Protein AF-A0A8T7F9X5-F1 (afdb_monomer)

Secondary structure (DSSP, 8-state):
-----PPPPPPPPP-PPPHHHHHHHHHHHHHHH-GGG-SHHHHHHHHHHHHHHHHHHHHHHHHHHHHHT--

Foldseek 3Di:
DDPPDDPPDDQDQDDFDDLVVLLVVLCVVLVVVHPVCNPPCNSVVNSVVVSVVRVVVNVVSSVVSVVVVVD

Nearest PDB structures (foldseek):
  5nfd-assembly2_B  TM=4.754E-01  e=9.517E+00  Homo sapiens
  2lm4-assembly1_A  TM=3.195E-01  e=9.517E+00  Saccharomyces cerevisiae S288C

Solvent-accessible surface area (backbone atoms only — not comparable to full-atom values): 4251 Å² total; per-residue (Å²): 138,82,89,80,73,76,75,81,83,75,78,66,79,64,72,60,78,58,68,66,58,43,47,52,48,29,46,53,53,24,57,74,76,31,78,88,38,59,43,65,69,54,32,54,50,48,21,55,51,50,55,53,52,40,50,52,50,26,57,50,54,37,53,52,40,61,57,64,77,76,111

Sequence (71 aa):
MCDENPPPARPVLYSPPAPEAVDAFARQVCQRLGTDYMEREIVDGFSAFIKVVAEIQVKHLNKQGENSEAS

pLDDT: mean 87.64, std 15.87, range [45.62, 98.44]

Radius of gyration: 19.35 Å; Cα contacts (8 Å, |Δi|>4): 43; chains: 1; bounding box: 59×21×43 Å

Mean predicted aligned error: 7.83 Å

Structure (mmCIF, N/CA/C/O backbone):
data_AF-A0A8T7F9X5-F1
#
_entry.id   AF-A0A8T7F9X5-F1
#
loop_
_atom_site.group_PDB
_atom_site.id
_atom_site.type_symbol
_atom_site.label_atom_id
_atom_site.label_alt_id
_atom_site.label_comp_id
_atom_site.label_asym_id
_atom_site.label_entity_id
_atom_site.label_seq_id
_atom_site.pdbx_PDB_ins_code
_atom_site.Cartn_x
_atom_site.Cartn_y
_atom_site.Cartn_z
_atom_site.occupancy
_atom_site.B_iso_or_equiv
_atom_site.auth_seq_id
_atom_site.auth_comp_id
_atom_site.auth_asym_id
_atom_site.auth_atom_id
_atom_site.pdbx_PDB_model_num
ATOM 1 N N . MET A 1 1 ? -47.945 -7.294 25.151 1.00 48.06 1 MET A N 1
ATOM 2 C CA . MET A 1 1 ? -46.896 -6.269 25.299 1.00 48.06 1 MET A CA 1
ATOM 3 C C . MET A 1 1 ? -45.598 -6.942 24.903 1.00 48.06 1 MET A C 1
ATOM 5 O O . MET A 1 1 ? -45.093 -7.742 25.676 1.00 48.06 1 MET A O 1
ATOM 9 N N . CYS A 1 2 ? -45.164 -6.750 23.660 1.00 50.66 2 CYS A N 1
ATOM 10 C CA . CYS A 1 2 ? -43.859 -7.206 23.194 1.00 50.66 2 CYS A CA 1
ATOM 11 C C . CYS A 1 2 ? -42.966 -5.971 23.240 1.00 50.66 2 CYS A C 1
ATOM 13 O O . CYS A 1 2 ? -43.161 -5.046 22.456 1.00 50.66 2 CYS A O 1
ATOM 15 N N . ASP A 1 3 ? -42.092 -5.923 24.238 1.00 53.44 3 ASP A N 1
ATOM 16 C CA . ASP A 1 3 ? -41.010 -4.950 24.308 1.00 53.44 3 ASP A CA 1
ATOM 17 C C . ASP A 1 3 ? -39.972 -5.394 23.268 1.00 53.44 3 ASP A C 1
ATOM 19 O O . ASP A 1 3 ? -39.119 -6.236 23.535 1.00 53.44 3 ASP A O 1
ATOM 23 N N . GLU A 1 4 ? -40.161 -4.967 22.020 1.00 61.66 4 GLU A N 1
ATOM 24 C CA . GLU A 1 4 ? -39.248 -5.264 20.915 1.00 61.66 4 GLU A CA 1
ATOM 25 C C . GLU A 1 4 ? -38.365 -4.037 20.684 1.00 61.66 4 GLU A C 1
ATOM 27 O O . GLU A 1 4 ? -38.503 -3.314 19.702 1.00 61.66 4 GLU A O 1
ATOM 32 N N . ASN A 1 5 ? -37.474 -3.763 21.638 1.00 67.12 5 ASN A N 1
ATOM 33 C CA . ASN A 1 5 ? -36.306 -2.944 21.346 1.00 67.12 5 ASN A CA 1
ATOM 34 C C . ASN A 1 5 ? -35.224 -3.865 20.764 1.00 67.12 5 ASN A C 1
ATOM 36 O O . ASN A 1 5 ? -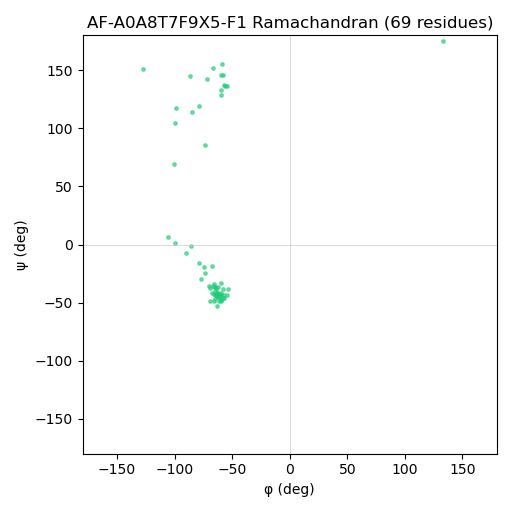34.752 -4.760 21.476 1.00 67.12 5 ASN A O 1
ATOM 40 N N . PRO A 1 6 ? -34.831 -3.703 19.487 1.00 69.00 6 PRO A N 1
ATOM 41 C CA . PRO A 1 6 ? -33.715 -4.459 18.942 1.00 69.00 6 PRO A CA 1
ATOM 42 C C . PRO A 1 6 ? -32.444 -4.147 19.749 1.00 69.00 6 PRO A C 1
ATOM 44 O O . PRO A 1 6 ? -32.278 -3.021 20.229 1.00 69.00 6 PRO A O 1
ATOM 47 N N . PRO A 1 7 ? -31.539 -5.126 19.929 1.00 69.25 7 PRO A N 1
ATOM 48 C CA . PRO A 1 7 ? -30.298 -4.893 20.653 1.00 69.25 7 PRO A CA 1
ATOM 49 C C . PRO A 1 7 ? -29.503 -3.759 19.986 1.00 69.25 7 PRO A C 1
ATOM 51 O O . PRO A 1 7 ? -29.538 -3.642 18.756 1.00 69.25 7 PRO A O 1
ATOM 54 N N . PRO A 1 8 ? -28.775 -2.940 20.769 1.00 65.75 8 PRO A N 1
ATOM 55 C CA . PRO A 1 8 ? -27.985 -1.843 20.224 1.00 65.75 8 PRO A CA 1
ATOM 56 C C . PRO A 1 8 ? -27.019 -2.364 19.154 1.00 65.75 8 PRO A C 1
ATOM 58 O O . PRO A 1 8 ? -26.401 -3.425 19.310 1.00 65.75 8 PRO A O 1
ATOM 61 N N . ALA A 1 9 ? -26.935 -1.632 18.041 1.00 72.69 9 ALA A N 1
ATOM 62 C CA . ALA A 1 9 ? -26.042 -1.963 16.941 1.00 72.69 9 ALA A CA 1
ATOM 63 C C . ALA A 1 9 ? -24.599 -1.979 17.455 1.00 72.69 9 ALA A C 1
ATOM 65 O O . ALA A 1 9 ? -24.161 -1.040 18.108 1.00 72.69 9 ALA A O 1
ATOM 66 N N . ARG A 1 10 ? -23.866 -3.063 17.189 1.00 77.69 10 ARG A N 1
ATOM 67 C CA . ARG A 1 10 ? -22.474 -3.175 17.637 1.00 77.69 10 ARG A CA 1
ATOM 68 C C . ARG A 1 10 ? -21.582 -2.244 16.809 1.00 77.69 10 ARG A C 1
ATOM 70 O O . ARG A 1 10 ? -21.778 -2.190 15.590 1.00 77.69 10 ARG A O 1
ATOM 77 N N . PRO A 1 11 ? -20.572 -1.599 17.416 1.00 78.25 11 PRO A N 1
ATOM 78 C CA . PRO A 1 11 ? -19.625 -0.776 16.678 1.00 78.25 11 PRO A CA 1
ATOM 79 C C . PRO A 1 11 ? -18.895 -1.607 15.618 1.00 78.25 11 PRO A C 1
ATOM 81 O O . PRO A 1 11 ? -18.415 -2.715 15.881 1.00 78.25 11 PRO A O 1
ATOM 84 N N . VAL A 1 12 ? -18.821 -1.069 14.399 1.00 88.25 12 VAL A N 1
ATOM 85 C CA . VAL A 1 12 ? -18.070 -1.678 13.296 1.00 88.25 12 VAL A CA 1
ATOM 86 C C . VAL A 1 12 ? -16.590 -1.363 13.488 1.00 88.25 12 VAL A C 1
ATOM 88 O O . VAL A 1 12 ? -16.198 -0.198 13.469 1.00 88.25 12 VAL A O 1
ATOM 91 N N . LEU A 1 13 ? -15.770 -2.405 13.641 1.00 92.19 13 LEU A N 1
ATOM 92 C CA . LEU A 1 13 ? -14.317 -2.283 13.710 1.00 92.19 13 LEU A CA 1
ATOM 93 C C . LEU A 1 13 ? -13.699 -2.600 12.347 1.00 92.19 13 LEU A C 1
ATOM 95 O O . LEU A 1 13 ? -13.787 -3.722 11.850 1.00 92.19 13 LEU A O 1
ATOM 99 N N . TYR A 1 14 ? -13.037 -1.609 11.769 1.00 94.50 14 TYR A N 1
ATOM 100 C CA . TYR A 1 14 ? -12.255 -1.740 10.550 1.00 94.50 14 TYR A CA 1
ATOM 101 C C . TYR A 1 14 ? -10.830 -2.185 10.878 1.00 94.50 14 TYR A C 1
ATOM 103 O O . TYR A 1 14 ? -10.241 -1.782 11.887 1.00 94.50 14 TYR A O 1
ATOM 111 N N . SER A 1 15 ? -10.258 -2.996 9.994 1.00 96.06 15 SER A N 1
ATOM 112 C CA . SER A 1 15 ? -8.869 -3.447 10.037 1.00 96.06 15 SER A CA 1
ATOM 113 C C . SER A 1 15 ? -8.189 -3.165 8.695 1.00 96.06 15 SER A C 1
ATOM 115 O O . SER A 1 15 ? -8.865 -3.108 7.661 1.00 96.06 15 SER A O 1
ATOM 117 N N . PRO A 1 16 ? -6.864 -2.932 8.682 1.00 95.50 16 PRO A N 1
ATOM 118 C CA . PRO A 1 16 ? -6.155 -2.713 7.431 1.00 95.50 16 PRO A CA 1
ATOM 119 C C . PRO A 1 16 ? -6.152 -3.998 6.588 1.00 95.50 16 PRO A C 1
ATOM 121 O O . PRO A 1 16 ? -6.187 -5.098 7.148 1.00 95.50 16 PRO A O 1
ATOM 124 N N . PRO A 1 17 ? -6.081 -3.886 5.249 1.00 96.12 17 PRO A N 1
ATOM 125 C CA . PRO A 1 17 ? -5.896 -5.045 4.386 1.00 96.12 17 PRO A CA 1
ATOM 126 C C . PRO A 1 17 ? -4.599 -5.791 4.713 1.00 96.12 17 PRO A C 1
ATOM 128 O O . PRO A 1 17 ? -3.630 -5.196 5.190 1.00 96.12 17 PRO A O 1
ATOM 131 N N . ALA A 1 18 ? -4.561 -7.086 4.392 1.00 97.31 18 ALA A N 1
ATOM 132 C CA . ALA A 1 18 ? -3.343 -7.881 4.502 1.00 97.31 18 ALA A CA 1
ATOM 133 C C . ALA A 1 18 ? -2.201 -7.246 3.674 1.00 97.31 18 ALA A C 1
ATOM 135 O O . ALA A 1 18 ? -2.451 -6.834 2.533 1.00 97.31 18 ALA A O 1
ATOM 136 N N . PRO A 1 19 ? -0.962 -7.167 4.196 1.00 95.94 19 PRO A N 1
ATOM 137 C CA . PRO A 1 19 ? 0.159 -6.543 3.492 1.00 95.94 19 PRO A CA 1
ATOM 138 C C . PRO A 1 19 ? 0.381 -7.103 2.084 1.00 95.94 19 PRO A C 1
ATOM 140 O O . PRO A 1 19 ? 0.620 -6.336 1.155 1.00 95.94 19 PRO A O 1
ATOM 143 N N . GLU A 1 20 ? 0.213 -8.414 1.911 1.00 97.62 20 GLU A N 1
ATOM 144 C CA . GLU A 1 20 ? 0.385 -9.124 0.643 1.00 97.62 20 GLU A CA 1
ATOM 145 C C . GLU A 1 20 ? -0.667 -8.703 -0.389 1.00 97.62 20 GLU A C 1
ATOM 147 O O . GLU A 1 20 ? -0.382 -8.623 -1.585 1.00 97.62 20 GLU A O 1
ATOM 152 N N . ALA A 1 21 ? -1.886 -8.394 0.066 1.00 97.75 21 ALA A N 1
ATOM 153 C CA . ALA A 1 21 ? -2.940 -7.874 -0.797 1.00 97.75 21 ALA A CA 1
ATOM 154 C C . ALA A 1 21 ? -2.606 -6.454 -1.276 1.00 97.75 21 ALA A C 1
ATOM 156 O O . ALA A 1 21 ? -2.855 -6.124 -2.436 1.00 97.75 21 ALA A O 1
ATOM 157 N N . VAL A 1 22 ? -1.994 -5.633 -0.415 1.00 97.94 22 VAL A N 1
ATOM 158 C CA . VAL A 1 22 ? -1.515 -4.295 -0.789 1.00 97.94 22 VAL A CA 1
ATOM 159 C C . VAL A 1 22 ? -0.345 -4.381 -1.770 1.00 97.94 22 VAL A C 1
ATOM 161 O O . VAL A 1 22 ? -0.334 -3.657 -2.762 1.00 97.94 22 VAL A O 1
ATOM 164 N N . ASP A 1 23 ? 0.591 -5.308 -1.557 1.00 97.75 23 ASP A N 1
ATOM 165 C CA . ASP A 1 23 ? 1.716 -5.547 -2.468 1.00 97.75 23 ASP A CA 1
ATOM 166 C C . ASP A 1 23 ? 1.235 -6.001 -3.857 1.00 97.75 23 ASP A C 1
ATOM 168 O O . ASP A 1 23 ? 1.689 -5.494 -4.889 1.00 97.75 23 ASP A O 1
ATOM 172 N N . ALA A 1 24 ? 0.269 -6.923 -3.899 1.00 98.00 24 ALA A N 1
ATOM 173 C CA . ALA A 1 24 ? -0.350 -7.370 -5.142 1.00 98.00 24 ALA A CA 1
ATOM 174 C C . ALA A 1 24 ? -1.088 -6.227 -5.855 1.00 98.00 24 ALA A C 1
ATOM 176 O O . ALA A 1 24 ? -0.947 -6.065 -7.069 1.00 98.00 24 ALA A O 1
ATOM 177 N N . PHE A 1 25 ? -1.834 -5.411 -5.107 1.00 97.94 25 PHE A N 1
ATOM 178 C CA . PHE A 1 25 ? -2.518 -4.235 -5.638 1.00 97.94 25 PHE A CA 1
ATOM 179 C C . PHE A 1 25 ? -1.532 -3.221 -6.227 1.00 97.94 25 PHE A C 1
ATOM 181 O O . PHE A 1 2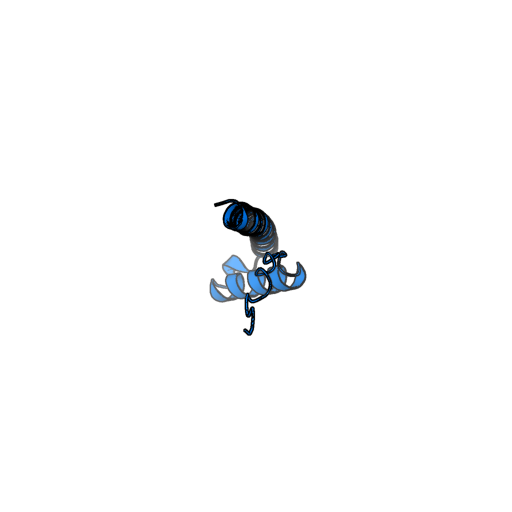5 ? -1.703 -2.793 -7.368 1.00 97.94 25 PHE A O 1
ATOM 188 N N . ALA A 1 26 ? -0.468 -2.884 -5.495 1.00 98.06 26 ALA A N 1
ATOM 189 C CA . ALA A 1 26 ? 0.555 -1.949 -5.948 1.00 98.06 26 ALA A CA 1
ATOM 190 C C . ALA A 1 26 ? 1.181 -2.407 -7.270 1.00 98.06 26 ALA A C 1
ATOM 192 O O . ALA A 1 26 ? 1.243 -1.641 -8.233 1.00 98.06 26 ALA A O 1
ATOM 193 N N . ARG A 1 27 ? 1.541 -3.693 -7.364 1.00 97.88 27 ARG A N 1
ATOM 194 C CA . ARG A 1 27 ? 2.060 -4.289 -8.599 1.00 97.88 27 ARG A CA 1
ATOM 195 C C . ARG A 1 27 ? 1.058 -4.201 -9.751 1.00 97.88 27 ARG A C 1
ATOM 197 O O . ARG A 1 27 ? 1.452 -3.842 -10.856 1.00 97.88 27 ARG A O 1
ATOM 204 N N . GLN A 1 28 ? -0.220 -4.497 -9.520 1.00 98.12 28 GLN A N 1
ATOM 205 C CA . GLN A 1 28 ? -1.248 -4.407 -10.565 1.00 98.12 28 GLN A CA 1
ATOM 206 C C . GLN A 1 28 ? -1.435 -2.974 -11.075 1.00 98.12 28 GLN A C 1
ATOM 208 O O . GLN A 1 28 ? -1.573 -2.767 -12.279 1.00 98.12 28 GLN A O 1
ATOM 213 N N . VAL A 1 29 ? -1.426 -1.979 -10.184 1.00 97.88 29 VAL A N 1
ATOM 214 C CA . VAL A 1 29 ? -1.527 -0.564 -10.573 1.00 97.88 29 VAL A CA 1
ATOM 215 C C . VAL A 1 29 ? -0.326 -0.164 -11.416 1.00 97.88 29 VAL A C 1
ATOM 217 O O . VAL A 1 29 ? -0.504 0.307 -12.537 1.00 97.88 29 VAL A O 1
ATOM 220 N N . CYS A 1 30 ? 0.885 -0.414 -10.923 1.00 97.94 30 CYS A N 1
ATOM 221 C CA . CYS A 1 30 ? 2.109 -0.099 -11.647 1.00 97.94 30 CYS A CA 1
ATOM 222 C C . CYS A 1 30 ? 2.147 -0.797 -13.021 1.00 97.94 30 CYS A C 1
ATOM 224 O O . CYS A 1 30 ? 2.536 -0.184 -14.010 1.00 97.94 30 CYS A O 1
ATOM 226 N N . GLN A 1 31 ? 1.658 -2.039 -13.124 1.00 97.56 31 GLN A N 1
ATOM 227 C CA . GLN A 1 31 ? 1.609 -2.776 -14.390 1.00 97.56 31 GLN A CA 1
ATOM 228 C C . GLN A 1 31 ? 0.675 -2.101 -15.400 1.00 97.56 31 GLN A C 1
ATOM 230 O O . GLN A 1 31 ? 0.962 -2.075 -16.594 1.00 97.56 31 GLN A O 1
ATOM 235 N N . ARG A 1 32 ? -0.445 -1.545 -14.925 1.00 97.94 32 ARG A N 1
ATOM 236 C CA . ARG A 1 32 ? -1.407 -0.815 -15.762 1.00 97.94 32 ARG A CA 1
ATOM 237 C C . ARG A 1 32 ? -0.902 0.560 -16.192 1.00 97.94 32 ARG A C 1
ATOM 239 O O . ARG A 1 32 ? -1.379 1.062 -17.205 1.00 97.94 32 ARG A O 1
ATOM 246 N N . LEU A 1 33 ? 0.016 1.161 -15.437 1.00 96.81 33 LEU A N 1
ATOM 247 C CA . LEU A 1 33 ? 0.629 2.448 -15.776 1.00 96.81 33 LEU A CA 1
ATOM 248 C C . LEU A 1 33 ? 1.704 2.311 -16.861 1.00 96.81 33 LEU A C 1
ATOM 250 O O . LEU A 1 33 ? 1.885 3.233 -17.650 1.00 96.81 33 LEU A O 1
ATOM 254 N N . GLY A 1 34 ? 2.375 1.161 -16.934 1.00 95.50 34 GLY A N 1
ATOM 255 C CA . GLY A 1 34 ? 3.337 0.844 -17.986 1.00 95.50 34 GLY A CA 1
ATOM 256 C C . GLY A 1 34 ? 4.639 0.262 -17.447 1.00 95.50 34 GLY A C 1
ATOM 257 O O . GLY A 1 34 ? 4.858 0.178 -16.239 1.00 95.50 34 GLY A O 1
ATOM 258 N N . THR A 1 35 ? 5.519 -0.144 -18.362 1.00 92.88 35 THR A N 1
ATOM 259 C CA . THR A 1 35 ? 6.811 -0.770 -18.034 1.00 92.88 35 THR A CA 1
ATOM 260 C C . THR A 1 35 ? 7.709 0.127 -17.192 1.00 92.88 35 THR A C 1
ATOM 262 O O . THR A 1 35 ? 8.401 -0.375 -16.313 1.00 92.88 35 THR A O 1
ATOM 265 N N . ASP A 1 36 ? 7.629 1.440 -17.397 1.00 96.25 36 ASP A N 1
ATOM 266 C CA . ASP A 1 36 ? 8.453 2.434 -16.700 1.00 96.25 36 ASP A CA 1
ATOM 267 C C . ASP A 1 36 ? 8.116 2.522 -15.201 1.00 96.25 36 ASP A C 1
ATOM 269 O O . ASP A 1 36 ? 8.915 2.986 -14.399 1.00 96.25 36 ASP A O 1
ATOM 273 N N . TYR A 1 37 ? 6.945 2.024 -14.793 1.00 96.88 37 TYR A N 1
ATOM 274 C CA . TYR A 1 37 ? 6.506 1.991 -13.395 1.00 96.88 37 TYR A CA 1
ATOM 275 C C . TYR A 1 37 ? 6.717 0.621 -12.740 1.00 96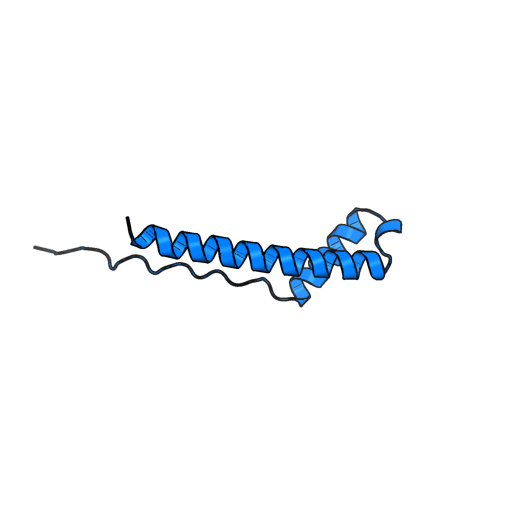.88 37 TYR A C 1
ATOM 277 O O . TYR A 1 37 ? 6.360 0.435 -11.577 1.00 96.88 37 TYR A O 1
ATOM 285 N N . MET A 1 38 ? 7.274 -0.353 -13.469 1.00 97.56 38 MET A N 1
ATOM 286 C CA . MET A 1 38 ? 7.545 -1.704 -12.961 1.00 97.56 38 MET A CA 1
ATOM 287 C C . MET A 1 38 ? 8.889 -1.832 -12.246 1.00 97.56 38 MET A C 1
ATOM 289 O O . MET A 1 38 ? 9.210 -2.915 -11.746 1.00 97.56 38 MET A O 1
ATOM 293 N N . GLU A 1 39 ? 9.667 -0.753 -12.173 1.00 97.81 39 GLU A N 1
ATOM 294 C CA . GLU A 1 39 ? 10.889 -0.727 -11.384 1.00 97.81 39 GLU A CA 1
ATOM 295 C C . GLU A 1 39 ? 10.589 -1.074 -9.925 1.00 97.81 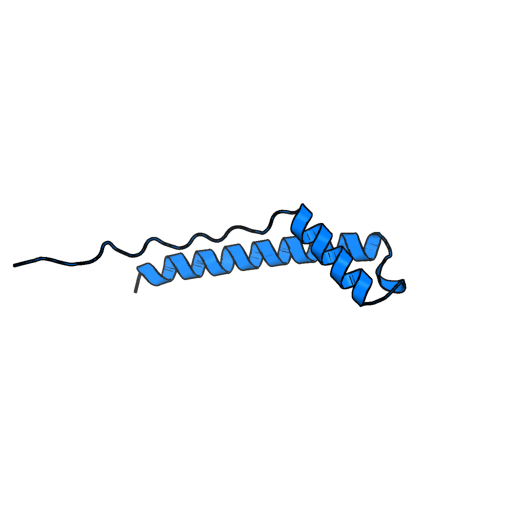39 GLU A C 1
ATOM 297 O O . GLU A 1 39 ? 9.608 -0.613 -9.333 1.00 97.81 39 GLU A O 1
ATOM 302 N N . ARG A 1 40 ? 11.450 -1.908 -9.338 1.00 96.75 40 ARG A N 1
ATOM 303 C CA . ARG A 1 40 ? 11.248 -2.431 -7.985 1.00 96.75 40 ARG A CA 1
ATOM 304 C C . ARG A 1 40 ? 11.048 -1.312 -6.966 1.00 96.75 40 ARG A C 1
ATOM 306 O O . ARG A 1 40 ? 10.148 -1.405 -6.145 1.00 96.75 40 ARG A O 1
ATOM 313 N N . GLU A 1 41 ? 11.854 -0.259 -7.047 1.00 97.94 41 GLU A N 1
ATOM 314 C CA . GLU A 1 41 ? 11.788 0.877 -6.124 1.00 97.94 41 GLU A CA 1
ATOM 315 C C . GLU A 1 41 ? 10.444 1.613 -6.207 1.00 97.94 41 GLU A C 1
ATOM 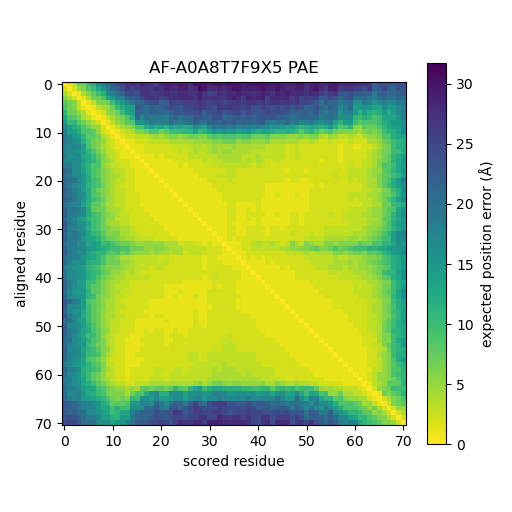317 O O . GLU A 1 41 ? 9.900 2.018 -5.180 1.00 97.94 41 GLU A O 1
ATOM 322 N N . ILE A 1 42 ? 9.864 1.716 -7.407 1.00 97.75 42 ILE A N 1
ATOM 323 C CA . ILE A 1 42 ? 8.557 2.344 -7.626 1.00 97.75 42 ILE A CA 1
ATOM 324 C C . ILE A 1 42 ? 7.449 1.481 -7.021 1.00 97.75 42 ILE A C 1
ATOM 326 O O . ILE A 1 42 ? 6.608 1.991 -6.281 1.00 97.75 42 ILE A O 1
ATOM 330 N N . VAL A 1 43 ? 7.451 0.176 -7.305 1.00 97.94 43 VAL A N 1
ATOM 331 C CA . VAL A 1 43 ? 6.429 -0.752 -6.792 1.00 97.94 43 VAL A CA 1
ATOM 332 C C . VAL A 1 43 ? 6.505 -0.862 -5.268 1.00 97.94 43 VAL A C 1
ATOM 334 O O . VAL A 1 43 ? 5.477 -0.754 -4.596 1.00 97.94 43 VAL A O 1
ATOM 337 N N . ASP A 1 44 ? 7.710 -1.035 -4.721 1.00 97.94 44 ASP A N 1
ATOM 338 C CA . ASP A 1 44 ? 7.944 -1.163 -3.281 1.00 97.94 44 ASP A CA 1
ATOM 339 C C . ASP A 1 44 ? 7.576 0.151 -2.562 1.00 97.94 44 ASP A C 1
ATOM 341 O O . ASP A 1 44 ? 6.879 0.131 -1.544 1.00 97.94 44 ASP A O 1
ATOM 345 N N . GLY A 1 45 ? 7.961 1.303 -3.127 1.00 98.25 45 GLY A N 1
ATOM 346 C CA . GLY A 1 45 ? 7.613 2.624 -2.602 1.00 98.25 45 GLY A CA 1
ATOM 347 C C . GLY A 1 45 ? 6.109 2.903 -2.635 1.00 98.25 45 GLY A C 1
ATOM 348 O O . GLY A 1 45 ? 5.541 3.373 -1.647 1.00 98.25 45 GLY A O 1
ATOM 349 N N . PHE A 1 46 ? 5.436 2.558 -3.736 1.00 98.19 46 PHE A N 1
ATOM 350 C CA . PHE A 1 46 ? 3.988 2.712 -3.851 1.00 98.19 46 PHE A CA 1
ATOM 351 C C . PHE A 1 46 ? 3.241 1.792 -2.882 1.00 98.19 46 PHE A C 1
ATOM 353 O O . PHE A 1 46 ? 2.317 2.239 -2.202 1.00 98.19 46 PHE A O 1
ATOM 360 N N . SER A 1 47 ? 3.670 0.535 -2.744 1.00 98.38 47 SER A N 1
ATOM 361 C CA . SER A 1 47 ? 3.090 -0.378 -1.757 1.00 98.38 47 SER A CA 1
ATOM 362 C C . SER A 1 47 ? 3.240 0.156 -0.330 1.00 98.38 47 SER A C 1
ATOM 364 O O . SER A 1 47 ? 2.258 0.226 0.413 1.00 98.38 47 SER A O 1
ATOM 366 N N . ALA A 1 48 ? 4.445 0.598 0.046 1.00 98.44 48 ALA A N 1
ATOM 367 C CA . ALA A 1 48 ? 4.702 1.178 1.361 1.00 98.44 48 ALA A CA 1
ATOM 368 C C . ALA A 1 48 ? 3.800 2.392 1.634 1.00 98.44 48 ALA A C 1
ATOM 370 O O . ALA A 1 48 ? 3.208 2.498 2.709 1.00 98.44 48 ALA A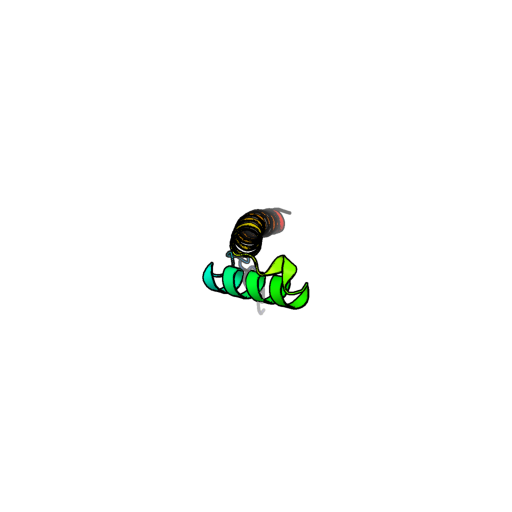 O 1
ATOM 371 N N . PHE A 1 49 ? 3.629 3.268 0.641 1.00 98.38 49 PHE A N 1
ATOM 372 C CA . PHE A 1 49 ? 2.722 4.406 0.737 1.00 98.38 49 PHE A CA 1
ATOM 373 C C . PHE A 1 49 ? 1.267 3.974 0.982 1.00 98.38 49 PHE A C 1
ATOM 375 O O . PHE A 1 49 ? 0.619 4.483 1.898 1.00 98.38 49 PHE A O 1
ATOM 382 N N . ILE A 1 50 ? 0.754 3.001 0.223 1.00 98.31 50 ILE A N 1
ATOM 383 C CA . ILE A 1 50 ? -0.631 2.528 0.372 1.00 98.31 50 ILE A CA 1
ATOM 384 C C . ILE A 1 50 ? -0.858 1.858 1.732 1.00 98.31 50 ILE A C 1
ATOM 386 O O . ILE A 1 50 ? -1.917 2.060 2.327 1.00 98.31 50 ILE A O 1
ATOM 390 N N . LYS A 1 51 ? 0.128 1.127 2.267 1.00 98.06 51 LYS A N 1
ATOM 391 C CA . LYS A 1 51 ? 0.056 0.547 3.622 1.00 98.06 51 LYS A CA 1
ATOM 392 C C . LYS A 1 51 ? -0.166 1.638 4.677 1.00 98.06 51 LYS A C 1
ATOM 394 O O . LYS A 1 51 ? -1.084 1.524 5.487 1.00 98.06 51 LYS A O 1
ATOM 399 N N . VAL A 1 52 ? 0.586 2.739 4.606 1.00 98.19 52 VAL A N 1
ATOM 400 C CA . VAL A 1 52 ? 0.417 3.889 5.515 1.00 98.19 52 VAL A CA 1
ATOM 401 C C . VAL A 1 52 ? -0.961 4.538 5.352 1.00 98.19 52 VAL A C 1
ATOM 403 O O . VAL A 1 52 ? -1.635 4.820 6.343 1.00 98.19 52 VAL A O 1
ATOM 406 N N . VAL A 1 53 ? -1.417 4.747 4.113 1.00 98.06 53 VAL A N 1
ATOM 407 C CA . VAL A 1 53 ? -2.751 5.313 3.848 1.00 98.06 53 VAL A CA 1
ATOM 408 C C . VAL A 1 53 ? -3.853 4.423 4.427 1.00 98.06 53 VAL A C 1
ATOM 410 O O . VAL A 1 53 ? -4.776 4.938 5.059 1.00 98.06 53 VAL A O 1
ATOM 413 N N . ALA A 1 54 ? -3.751 3.102 4.265 1.00 97.75 54 ALA A N 1
ATOM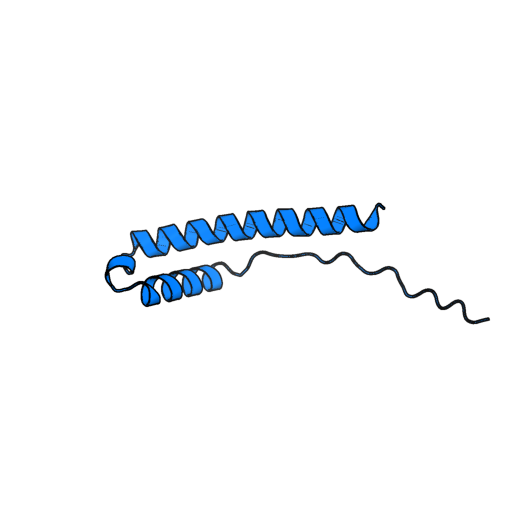 414 C CA . ALA A 1 54 ? -4.721 2.155 4.804 1.00 97.75 54 ALA A CA 1
ATOM 415 C C . ALA A 1 54 ? -4.803 2.228 6.337 1.00 97.75 54 ALA A C 1
ATOM 417 O O . ALA A 1 54 ? -5.902 2.269 6.889 1.00 97.75 54 ALA A O 1
ATOM 418 N N . GLU A 1 55 ? -3.667 2.325 7.032 1.00 97.44 55 GLU A N 1
ATOM 419 C CA . GLU A 1 55 ? -3.653 2.500 8.488 1.00 97.44 55 GLU A CA 1
ATOM 420 C C . GLU A 1 55 ? -4.322 3.804 8.937 1.00 97.44 55 GLU A C 1
ATOM 422 O O . GLU A 1 55 ? -5.076 3.815 9.914 1.00 97.44 55 GLU A O 1
ATOM 427 N N . ILE A 1 56 ? -4.057 4.911 8.235 1.00 97.12 56 ILE A N 1
ATOM 428 C CA . ILE A 1 56 ? -4.675 6.211 8.531 1.00 97.12 56 ILE A CA 1
ATOM 429 C C . ILE A 1 56 ? -6.195 6.123 8.356 1.00 97.12 56 ILE A C 1
ATOM 431 O O . ILE A 1 56 ? -6.938 6.575 9.230 1.00 97.12 56 ILE A O 1
ATOM 435 N N . GLN A 1 57 ? -6.658 5.511 7.264 1.00 96.75 57 GLN A N 1
ATOM 436 C CA . GLN A 1 57 ? -8.085 5.346 6.982 1.00 96.75 57 GLN A CA 1
ATOM 437 C C . GLN A 1 57 ? -8.779 4.481 8.034 1.00 96.75 57 GLN A C 1
ATOM 439 O O . GLN A 1 57 ? -9.825 4.865 8.547 1.00 96.75 57 GLN A O 1
ATOM 444 N N . VAL A 1 58 ? -8.171 3.365 8.435 1.00 96.06 58 VAL A N 1
ATOM 445 C CA . VAL A 1 58 ? -8.715 2.502 9.493 1.00 96.06 58 VAL A CA 1
ATOM 446 C C . VAL A 1 58 ? -8.847 3.256 10.815 1.00 96.06 58 VAL A C 1
ATOM 448 O O . VAL A 1 58 ? -9.900 3.206 11.447 1.00 96.06 58 VAL A O 1
ATOM 451 N N . LYS A 1 59 ? -7.817 4.012 11.218 1.00 94.94 59 LYS A N 1
ATOM 452 C CA . LYS A 1 59 ? -7.872 4.852 12.427 1.00 94.94 59 LYS A CA 1
ATOM 453 C C . LYS A 1 59 ? -8.994 5.888 12.343 1.00 94.94 59 LYS A C 1
ATOM 455 O O . LYS A 1 59 ? -9.689 6.116 13.330 1.00 94.94 59 LYS A O 1
ATOM 460 N N . HIS A 1 60 ? -9.174 6.508 11.179 1.00 94.19 60 HIS A N 1
ATOM 461 C CA . HIS A 1 60 ? -10.222 7.498 10.959 1.00 94.19 60 HIS A CA 1
ATOM 462 C C . HIS A 1 60 ? -11.627 6.888 11.049 1.00 94.19 60 HIS A C 1
ATOM 464 O O . HIS A 1 60 ? -12.466 7.404 11.787 1.00 94.19 60 HIS A O 1
ATOM 470 N N . LEU A 1 61 ? -11.861 5.771 10.356 1.00 92.38 61 LEU A N 1
ATOM 471 C CA . LEU A 1 61 ? -13.146 5.071 10.337 1.00 92.38 61 LEU A CA 1
ATOM 472 C C . LEU A 1 61 ? -13.524 4.536 11.722 1.00 92.38 61 LEU A C 1
ATOM 474 O O . LEU A 1 61 ? -14.653 4.723 12.167 1.00 92.38 61 LEU A O 1
ATOM 478 N N . ASN A 1 62 ? -12.565 3.953 12.444 1.00 92.06 62 ASN A N 1
ATOM 479 C CA . ASN A 1 62 ? -12.802 3.462 13.803 1.00 92.06 62 ASN A CA 1
ATOM 480 C C . ASN A 1 62 ? -13.132 4.602 14.777 1.00 92.06 62 ASN A C 1
ATOM 482 O O . ASN A 1 62 ? -14.013 4.451 15.618 1.00 92.06 62 ASN A O 1
ATOM 486 N N . LYS A 1 63 ? -12.501 5.775 14.623 1.00 88.56 63 LYS A N 1
ATOM 487 C CA . LYS A 1 63 ? -12.814 6.959 15.438 1.00 88.56 63 LYS A CA 1
ATOM 488 C C . LYS A 1 63 ? -14.220 7.513 15.163 1.00 88.56 63 LYS A C 1
ATOM 490 O O . LYS A 1 63 ? -14.872 8.011 16.074 1.00 88.56 63 LYS A O 1
ATOM 495 N N . GLN A 1 64 ? -14.693 7.453 13.917 1.00 82.38 64 GLN A N 1
ATOM 496 C CA . GLN A 1 64 ? -16.062 7.860 13.576 1.00 82.38 64 GLN A CA 1
ATOM 497 C C . GLN A 1 64 ? -17.114 6.886 14.121 1.00 82.38 64 GLN A C 1
ATOM 499 O O . GLN A 1 64 ? -18.181 7.329 14.547 1.00 82.38 64 GLN A O 1
ATOM 504 N N . GLY A 1 65 ? -16.806 5.585 14.138 1.00 71.12 65 GLY A N 1
ATOM 505 C CA . GLY A 1 65 ? -17.663 4.572 14.757 1.00 71.12 65 GLY A CA 1
ATOM 506 C C . GLY A 1 65 ? -17.873 4.827 16.251 1.00 71.12 65 GLY A C 1
ATOM 507 O O . GLY A 1 65 ? -19.007 4.799 16.709 1.00 71.12 65 GLY A O 1
ATOM 508 N N . GLU A 1 66 ? -16.807 5.185 16.973 1.00 65.56 66 GLU A N 1
ATOM 509 C CA . GLU A 1 66 ? -16.858 5.490 18.413 1.00 65.56 66 GLU A CA 1
ATOM 510 C C . GLU A 1 66 ? -17.697 6.744 18.731 1.00 65.56 66 GLU A C 1
ATOM 512 O O . GLU A 1 66 ? -18.483 6.756 19.675 1.00 65.56 66 GLU A O 1
ATOM 517 N N . ASN A 1 67 ? -17.599 7.793 17.907 1.00 58.88 67 ASN A N 1
ATOM 518 C CA . ASN A 1 67 ? -18.362 9.032 18.110 1.00 58.88 67 ASN A CA 1
ATOM 519 C C . ASN A 1 67 ? -19.853 8.914 17.752 1.00 58.88 67 ASN A C 1
ATOM 521 O O . ASN A 1 67 ? -20.643 9.751 18.188 1.00 58.88 67 ASN A O 1
ATOM 525 N N . SER A 1 68 ? -20.243 7.917 16.952 1.00 57.41 68 SER A N 1
ATOM 526 C C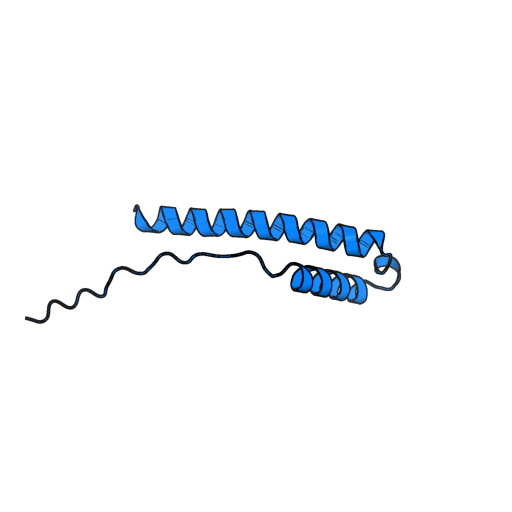A . SER A 1 68 ? -21.637 7.745 16.517 1.00 57.41 68 SER A CA 1
ATOM 527 C C . SER A 1 68 ? -22.526 7.101 17.589 1.00 57.41 68 SER A C 1
ATOM 529 O O . SER A 1 68 ? -23.743 7.196 17.492 1.00 57.41 68 SER A O 1
ATOM 531 N N . GLU A 1 69 ? -21.943 6.485 18.623 1.00 53.59 69 GLU A N 1
ATOM 532 C CA . GLU A 1 69 ? -22.679 5.930 19.773 1.00 53.59 69 GLU A CA 1
ATOM 533 C C . GLU A 1 69 ? -22.865 6.948 20.920 1.00 53.59 69 GLU A C 1
ATOM 535 O O . GLU A 1 69 ? -23.571 6.665 21.885 1.00 53.59 69 GLU A O 1
ATOM 540 N N . ALA A 1 70 ? -22.245 8.133 20.831 1.00 52.59 70 ALA A N 1
ATOM 541 C CA . ALA A 1 70 ? -22.227 9.143 21.896 1.00 52.59 70 ALA A CA 1
ATOM 542 C C . ALA A 1 70 ? -23.138 10.367 21.645 1.00 52.59 70 ALA A C 1
ATOM 544 O O . ALA A 1 70 ? -23.058 11.336 22.402 1.00 52.59 70 ALA A O 1
ATOM 545 N N . SER A 1 71 ? -23.957 10.362 20.583 1.00 45.62 71 SER A N 1
ATOM 546 C CA . SER A 1 71 ? -24.873 11.463 20.212 1.00 45.62 71 SER A CA 1
ATOM 547 C C . SER A 1 71 ? -26.338 11.048 20.233 1.00 45.62 71 SER A C 1
ATOM 549 O O . SER A 1 71 ? -26.628 9.910 1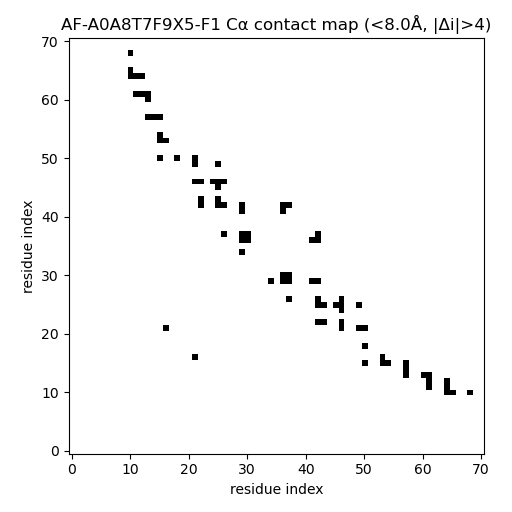9.810 1.00 45.62 71 SER A O 1
#